Protein AF-A0A382MWQ5-F1 (afdb_monomer_lite)

Secondary structure (DSSP, 8-state):
-EE-S-HHHHHHHHHHHHSSPPEEEEEETTTTEEEEEEE-SSSEEEEEEE-TTS--SSSHHHHHTT-

Structure (mmCIF, N/CA/C/O backbone):
data_AF-A0A382MWQ5-F1
#
_entry.id   AF-A0A382MWQ5-F1
#
loop_
_atom_site.group_PDB
_atom_site.id
_atom_site.type_symbol
_atom_site.label_atom_id
_atom_site.label_alt_id
_atom_site.label_comp_id
_atom_site.label_asym_id
_atom_site.label_entity_id
_atom_site.label_seq_id
_atom_site.pdbx_PDB_ins_code
_atom_site.Cartn_x
_atom_site.Cartn_y
_atom_site.Cartn_z
_atom_site.occupancy
_atom_site.B_iso_or_equiv
_atom_site.auth_seq_id
_atom_site.auth_comp_id
_atom_site.auth_asym_id
_atom_site.auth_atom_id
_atom_site.pdbx_PDB_model_num
ATOM 1 N N . MET A 1 1 ? -8.682 -3.316 -0.400 1.00 92.38 1 MET A N 1
ATOM 2 C CA . MET A 1 1 ? -7.406 -2.889 -1.000 1.00 92.38 1 MET A CA 1
ATOM 3 C C . MET A 1 1 ? -7.590 -1.492 -1.573 1.00 92.38 1 MET A C 1
ATOM 5 O O . MET A 1 1 ? -8.598 -1.260 -2.232 1.00 92.38 1 MET A O 1
ATOM 9 N N . TYR A 1 2 ? -6.657 -0.589 -1.287 1.00 96.25 2 TYR A N 1
ATOM 10 C CA . TYR A 1 2 ? -6.570 0.777 -1.801 1.00 96.25 2 TYR A CA 1
ATOM 11 C C . TYR A 1 2 ? -5.194 0.947 -2.451 1.00 96.25 2 TYR A C 1
ATOM 13 O O . TYR A 1 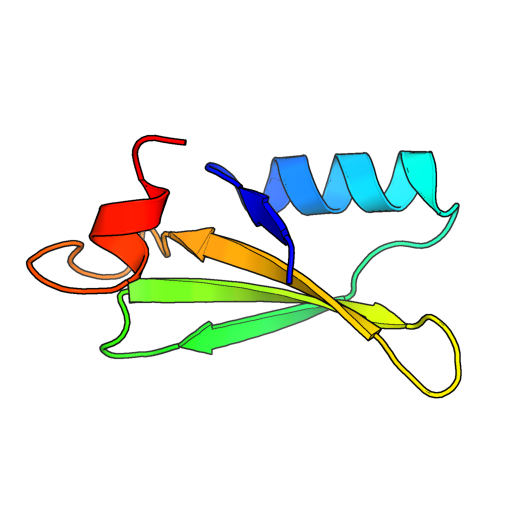2 ? -4.176 0.810 -1.772 1.00 96.25 2 TYR A O 1
ATOM 21 N N . ALA A 1 3 ? -5.168 1.144 -3.769 1.00 97.00 3 ALA A N 1
ATOM 22 C CA . ALA A 1 3 ? -3.930 1.290 -4.525 1.00 97.00 3 ALA A CA 1
ATOM 23 C C . ALA A 1 3 ? -3.524 2.765 -4.586 1.00 97.00 3 ALA A C 1
ATOM 25 O O . ALA A 1 3 ? -4.363 3.624 -4.854 1.00 97.00 3 ALA A O 1
ATOM 26 N N . VAL A 1 4 ? -2.247 3.036 -4.338 1.00 96.44 4 VAL A N 1
ATOM 27 C CA . VAL A 1 4 ? -1.661 4.380 -4.298 1.00 96.44 4 VAL A CA 1
ATOM 28 C C . VAL A 1 4 ? -0.321 4.390 -5.030 1.00 96.44 4 VAL A C 1
ATOM 30 O O . VAL A 1 4 ? 0.354 3.364 -5.112 1.00 96.44 4 VAL A O 1
ATOM 33 N N . ALA A 1 5 ? 0.088 5.551 -5.537 1.00 94.44 5 ALA A N 1
ATOM 34 C CA . ALA A 1 5 ? 1.395 5.708 -6.176 1.00 94.44 5 ALA A CA 1
ATOM 35 C C . ALA A 1 5 ? 2.559 5.622 -5.166 1.00 94.44 5 ALA A C 1
ATOM 37 O O . ALA A 1 5 ? 3.619 5.085 -5.484 1.00 94.44 5 ALA A O 1
ATOM 38 N N . SER A 1 6 ? 2.351 6.106 -3.935 1.00 95.44 6 SER A N 1
ATOM 39 C CA . SER A 1 6 ? 3.338 6.093 -2.851 1.00 95.44 6 SER A CA 1
ATOM 40 C C . SER A 1 6 ? 2.771 5.404 -1.614 1.00 95.44 6 SER A C 1
ATOM 42 O O . SER A 1 6 ? 1.739 5.817 -1.083 1.00 95.44 6 SER A O 1
ATOM 44 N N . LEU A 1 7 ? 3.453 4.353 -1.138 1.00 97.94 7 LEU A N 1
ATOM 45 C CA . LEU A 1 7 ? 3.046 3.661 0.089 1.00 97.94 7 LEU A CA 1
ATOM 46 C C . LEU A 1 7 ? 3.106 4.607 1.292 1.00 97.94 7 LEU A C 1
ATOM 48 O O . LEU A 1 7 ? 2.198 4.586 2.114 1.00 97.94 7 LEU A O 1
ATOM 52 N N . ASP A 1 8 ? 4.137 5.450 1.355 1.00 97.56 8 ASP A N 1
ATOM 53 C CA . ASP A 1 8 ? 4.367 6.355 2.480 1.00 97.56 8 ASP A CA 1
ATOM 54 C C . ASP A 1 8 ? 3.244 7.405 2.564 1.00 97.56 8 ASP A C 1
ATOM 56 O O . ASP A 1 8 ? 2.610 7.543 3.608 1.00 97.56 8 ASP A O 1
ATOM 60 N N . GLU A 1 9 ? 2.887 8.038 1.439 1.00 97.25 9 GLU A N 1
ATOM 61 C CA . GLU A 1 9 ? 1.760 8.990 1.381 1.00 97.25 9 GLU A CA 1
ATOM 62 C C . GLU A 1 9 ? 0.416 8.305 1.677 1.00 97.25 9 GLU A C 1
ATOM 64 O O . GLU A 1 9 ? -0.448 8.864 2.352 1.00 97.25 9 GLU A O 1
ATOM 69 N N . GLY A 1 10 ? 0.229 7.066 1.208 1.00 97.62 10 GLY A N 1
ATOM 70 C CA . GLY A 1 10 ? -0.964 6.281 1.520 1.00 97.62 10 GLY A CA 1
ATOM 71 C C . GLY A 1 10 ? -1.084 5.958 3.012 1.00 97.62 10 GLY A C 1
ATOM 72 O O . GLY A 1 10 ? -2.182 6.015 3.569 1.00 97.62 10 GLY A O 1
ATOM 73 N N . MET A 1 11 ? 0.032 5.639 3.670 1.00 98.38 11 MET A N 1
ATOM 74 C CA . MET A 1 11 ? 0.085 5.390 5.112 1.00 98.38 11 MET A CA 1
ATOM 75 C C . MET A 1 11 ? -0.187 6.662 5.922 1.00 98.38 11 MET A C 1
ATOM 77 O O . MET A 1 11 ? -0.923 6.587 6.906 1.00 98.38 11 MET A O 1
ATOM 81 N N . GLU A 1 12 ? 0.347 7.812 5.501 1.00 98.31 12 GLU A N 1
ATOM 82 C CA . GLU A 1 12 ? 0.055 9.121 6.102 1.00 98.31 12 GLU A CA 1
ATOM 83 C C . GLU A 1 12 ? -1.433 9.464 5.987 1.00 98.31 12 GLU A C 1
ATOM 85 O O . GLU A 1 12 ? -2.093 9.714 6.996 1.00 98.31 12 GLU A O 1
ATOM 90 N N . TRP A 1 13 ? -2.002 9.356 4.782 1.00 97.69 13 TRP A N 1
ATOM 91 C CA . TRP A 1 13 ? -3.434 9.562 4.561 1.00 97.69 13 TRP A CA 1
ATOM 92 C C . TRP A 1 13 ? -4.294 8.655 5.449 1.00 97.69 13 TRP A C 1
ATOM 94 O O . TRP A 1 13 ? -5.302 9.094 6.011 1.00 97.69 13 TRP A O 1
ATOM 104 N N . ALA A 1 14 ? -3.916 7.383 5.583 1.00 97.94 14 ALA A N 1
ATOM 105 C CA . ALA 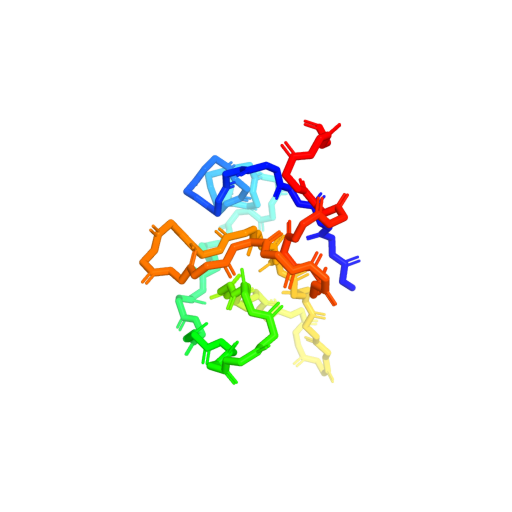A 1 14 ? -4.660 6.441 6.404 1.00 97.94 14 ALA A CA 1
ATOM 106 C C . ALA A 1 14 ? -4.561 6.787 7.896 1.00 97.94 14 ALA A C 1
ATOM 108 O O . ALA A 1 14 ? -5.568 6.717 8.602 1.00 97.94 14 ALA A O 1
ATOM 109 N N . ALA A 1 15 ? -3.386 7.208 8.370 1.00 98.00 15 ALA A N 1
ATOM 110 C 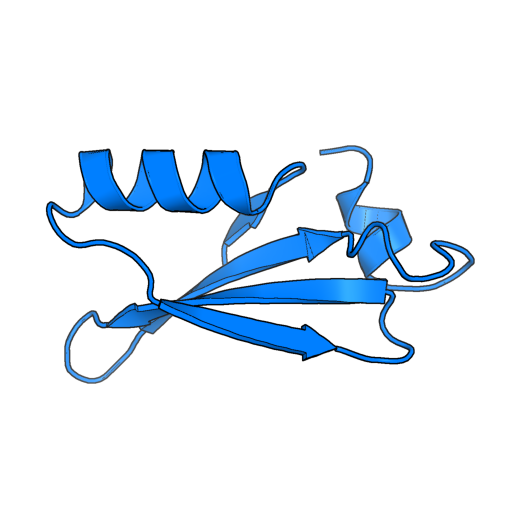CA . ALA A 1 15 ? -3.213 7.668 9.742 1.00 98.00 15 ALA A CA 1
ATOM 111 C C . ALA A 1 15 ? -4.109 8.878 10.048 1.00 98.00 15 ALA A C 1
ATOM 113 O O . ALA A 1 15 ? -4.822 8.862 11.052 1.00 98.00 15 ALA A O 1
ATOM 114 N N . ASP A 1 16 ? -4.148 9.866 9.152 1.00 98.25 16 ASP A N 1
ATOM 115 C CA . ASP A 1 16 ? -4.988 11.060 9.293 1.00 98.25 16 ASP A CA 1
ATOM 116 C C . ASP A 1 16 ? -6.489 10.736 9.213 1.00 98.25 16 ASP A C 1
ATOM 118 O O . ASP A 1 16 ? -7.301 11.308 9.942 1.00 98.25 16 ASP A O 1
ATOM 122 N N . THR A 1 17 ? -6.872 9.793 8.349 1.00 97.94 17 THR A N 1
ATOM 123 C CA . THR A 1 17 ? -8.279 9.442 8.096 1.00 97.94 17 THR A CA 1
ATOM 124 C C . THR A 1 17 ? -8.869 8.551 9.188 1.00 97.94 17 THR A C 1
ATOM 126 O O . THR A 1 17 ? -10.015 8.741 9.598 1.00 97.94 17 THR A O 1
ATOM 129 N N . PHE A 1 18 ? -8.110 7.556 9.651 1.00 96.69 18 PHE A N 1
ATOM 130 C CA . PHE A 1 18 ? -8.593 6.532 10.582 1.00 96.69 18 PHE A CA 1
ATOM 131 C C . PHE A 1 18 ? -8.101 6.744 12.020 1.00 96.69 18 PHE A C 1
ATOM 133 O O . PHE A 1 18 ? -8.540 6.035 12.925 1.00 96.69 18 PHE A O 1
ATOM 140 N N . GLY A 1 19 ? -7.200 7.705 12.250 1.00 97.19 19 GLY A N 1
ATOM 141 C CA . GLY A 1 19 ? -6.636 8.009 13.568 1.00 97.19 19 GLY A CA 1
ATOM 142 C C . GLY A 1 19 ? -5.678 6.939 14.100 1.00 97.19 19 GLY A C 1
ATOM 143 O O . GLY A 1 19 ? -5.340 6.948 15.284 1.00 97.19 19 GLY A O 1
ATOM 144 N N . THR A 1 20 ? -5.257 5.991 13.259 1.00 94.62 20 THR A N 1
ATOM 145 C CA . THR A 1 20 ? -4.309 4.931 13.615 1.00 94.62 20 THR A CA 1
ATOM 146 C C . THR A 1 20 ? -3.382 4.645 12.434 1.00 94.62 20 THR A C 1
ATOM 148 O O . THR A 1 20 ? -3.855 4.618 11.297 1.00 94.62 20 THR A O 1
ATOM 151 N N . PRO A 1 21 ? -2.070 4.454 12.653 1.00 95.12 21 PRO A N 1
ATOM 152 C CA . PRO A 1 21 ? -1.152 4.182 11.558 1.00 95.12 21 PRO A CA 1
ATOM 153 C C . PRO A 1 21 ? -1.369 2.773 10.998 1.00 95.12 21 PRO A C 1
ATOM 155 O O . PRO A 1 21 ? -1.572 1.810 11.742 1.00 95.12 21 PRO A O 1
ATOM 158 N N . ALA A 1 22 ? -1.258 2.640 9.677 1.00 98.38 22 ALA A N 1
ATOM 159 C CA . ALA A 1 22 ? -1.063 1.335 9.062 1.00 98.38 22 ALA A CA 1
ATOM 160 C C . ALA A 1 22 ? 0.314 0.778 9.468 1.00 98.38 22 ALA A C 1
ATOM 162 O O . ALA A 1 22 ? 1.284 1.523 9.606 1.00 98.38 22 ALA A O 1
ATOM 163 N N . ALA A 1 23 ? 0.412 -0.535 9.649 1.00 98.44 23 ALA A N 1
ATOM 164 C CA . ALA A 1 23 ? 1.680 -1.214 9.874 1.00 98.44 23 ALA A CA 1
ATOM 165 C C . ALA A 1 23 ? 2.264 -1.665 8.534 1.00 98.44 23 ALA A C 1
ATOM 167 O O . ALA A 1 23 ? 1.534 -2.192 7.695 1.00 98.44 23 ALA A O 1
ATOM 168 N N . TYR A 1 24 ? 3.573 -1.497 8.343 1.00 98.62 24 TYR A N 1
ATOM 169 C CA . TYR A 1 24 ? 4.251 -2.055 7.176 1.00 98.62 24 TYR A CA 1
ATOM 170 C C . TYR A 1 24 ? 3.997 -3.566 7.087 1.00 98.62 24 TYR A C 1
ATOM 172 O O . TYR A 1 24 ? 4.178 -4.277 8.077 1.00 98.62 24 TYR A O 1
ATOM 180 N N . GLY A 1 25 ? 3.535 -4.031 5.926 1.00 98.44 25 GLY A N 1
ATOM 181 C CA . GLY A 1 25 ? 3.236 -5.440 5.689 1.00 98.44 25 GLY A CA 1
ATOM 182 C C . GLY A 1 25 ? 4.442 -6.155 5.096 1.00 98.44 25 GLY A C 1
ATOM 183 O O . GLY A 1 25 ? 4.994 -7.060 5.721 1.00 98.44 25 GLY A O 1
ATOM 184 N N . GLY A 1 26 ? 4.868 -5.720 3.912 1.00 98.38 26 GLY A N 1
ATOM 185 C CA . GLY A 1 26 ? 6.043 -6.256 3.236 1.00 98.38 26 GLY A CA 1
ATOM 186 C C . GLY A 1 26 ? 5.989 -6.123 1.720 1.00 98.38 26 GLY A C 1
ATOM 187 O O . GLY A 1 26 ? 5.082 -5.521 1.140 1.00 98.38 26 GLY A O 1
ATOM 188 N N . GLU A 1 27 ? 6.985 -6.715 1.076 1.00 98.44 27 GLU A N 1
ATOM 189 C CA . GLU A 1 27 ? 7.136 -6.757 -0.368 1.00 98.44 27 GLU A CA 1
ATOM 190 C C . GLU A 1 27 ? 6.454 -7.997 -0.962 1.00 98.44 27 GLU A C 1
ATOM 192 O O . GLU A 1 27 ? 6.635 -9.132 -0.516 1.00 98.44 27 GLU A O 1
ATOM 197 N N . HIS A 1 28 ? 5.723 -7.801 -2.054 1.00 97.94 28 HIS A N 1
ATOM 198 C CA . HIS A 1 28 ? 5.232 -8.877 -2.906 1.00 97.94 28 HIS A CA 1
ATOM 199 C C . HIS A 1 28 ? 6.242 -9.126 -4.032 1.00 97.94 28 HIS A C 1
ATOM 201 O O . HIS A 1 28 ? 6.106 -8.607 -5.145 1.00 97.94 28 HIS A O 1
ATOM 207 N N . VAL A 1 29 ? 7.289 -9.896 -3.730 1.00 97.44 29 VAL A N 1
ATOM 208 C CA . VAL A 1 29 ? 8.383 -10.182 -4.673 1.00 97.44 29 VAL A CA 1
ATOM 209 C C . VAL A 1 29 ? 7.856 -10.852 -5.947 1.00 97.44 29 VAL A C 1
ATOM 211 O O . VAL A 1 29 ? 7.126 -11.840 -5.895 1.00 97.44 29 VAL A O 1
ATOM 214 N N . GLY A 1 30 ? 8.232 -10.306 -7.104 1.00 95.69 30 GLY A N 1
ATOM 215 C CA . GLY A 1 30 ? 7.800 -10.766 -8.428 1.00 95.69 30 GLY A CA 1
ATOM 216 C C . GLY A 1 30 ? 6.489 -10.137 -8.906 1.00 95.69 30 GLY A C 1
ATOM 217 O O . GLY A 1 30 ? 6.264 -10.056 -10.112 1.00 95.69 30 GLY A O 1
ATOM 218 N N . LEU A 1 31 ? 5.657 -9.624 -7.992 1.00 96.31 31 LEU A N 1
ATOM 219 C CA . LEU A 1 31 ? 4.460 -8.846 -8.334 1.00 96.31 31 LEU A CA 1
ATOM 220 C C . LEU A 1 31 ? 4.744 -7.340 -8.448 1.00 96.31 31 LEU A C 1
ATOM 222 O O . LEU A 1 31 ? 3.918 -6.615 -9.003 1.00 96.31 31 LEU A O 1
ATOM 226 N N . GLY A 1 32 ? 5.906 -6.877 -7.977 1.00 97.62 32 GLY A N 1
ATOM 227 C CA . GLY A 1 32 ? 6.359 -5.494 -8.143 1.00 97.62 32 GLY A CA 1
ATOM 228 C C . GLY A 1 32 ? 5.724 -4.496 -7.177 1.00 97.62 32 GLY A C 1
ATOM 229 O O . GLY A 1 32 ? 5.840 -3.296 -7.395 1.00 97.62 32 GLY A O 1
ATOM 230 N N . THR A 1 33 ? 5.052 -4.963 -6.124 1.00 98.19 33 THR A N 1
ATOM 231 C CA . THR A 1 33 ? 4.334 -4.116 -5.157 1.00 98.19 33 THR A CA 1
ATOM 232 C C . THR A 1 33 ? 4.814 -4.345 -3.733 1.00 98.19 33 THR A C 1
ATOM 234 O O . THR A 1 33 ? 5.318 -5.421 -3.422 1.00 98.19 33 THR A O 1
ATOM 237 N N . ARG A 1 34 ? 4.559 -3.382 -2.853 1.00 98.50 34 ARG A N 1
ATOM 238 C CA . ARG A 1 34 ? 4.693 -3.488 -1.395 1.00 98.50 34 ARG A CA 1
ATOM 239 C C . ARG A 1 34 ? 3.430 -2.956 -0.725 1.00 98.50 34 ARG A C 1
ATOM 241 O O . ARG A 1 34 ? 2.709 -2.160 -1.334 1.00 98.50 34 ARG A O 1
ATOM 248 N N . ASN A 1 35 ? 3.142 -3.395 0.495 1.00 98.75 35 ASN A N 1
ATOM 249 C CA . ASN A 1 35 ? 1.919 -3.006 1.189 1.00 98.75 35 ASN A CA 1
ATOM 250 C C . ASN A 1 35 ? 2.121 -2.593 2.653 1.00 98.75 35 ASN A C 1
ATOM 252 O O . ASN A 1 35 ? 3.158 -2.817 3.281 1.00 98.75 35 ASN A O 1
ATOM 256 N N . ALA A 1 36 ? 1.066 -1.990 3.187 1.00 98.81 36 ALA A N 1
ATOM 257 C CA . ALA A 1 36 ? 0.848 -1.741 4.599 1.00 98.81 36 ALA A CA 1
ATOM 258 C C . ALA A 1 36 ? -0.592 -2.126 4.957 1.00 98.81 36 ALA A C 1
ATOM 260 O O . ALA A 1 36 ? -1.507 -2.032 4.133 1.00 98.81 36 ALA A O 1
ATOM 261 N N . LEU A 1 37 ? -0.795 -2.571 6.193 1.00 98.75 37 LEU A N 1
ATOM 262 C CA . LEU A 1 37 ? -2.066 -3.087 6.682 1.00 98.75 37 LEU A CA 1
ATOM 263 C C . LEU A 1 37 ? -2.556 -2.244 7.856 1.00 98.75 37 LEU A C 1
ATOM 265 O O . LEU A 1 37 ? -1.846 -2.052 8.842 1.00 98.75 37 LEU A O 1
ATOM 269 N N . LEU A 1 38 ? -3.798 -1.781 7.772 1.00 98.50 38 LEU A N 1
ATOM 270 C CA . LEU A 1 38 ? -4.488 -1.088 8.853 1.00 98.50 38 LEU A CA 1
ATOM 271 C C . LEU A 1 38 ? -5.621 -1.969 9.378 1.00 98.50 38 LEU A C 1
ATOM 273 O O . LEU A 1 38 ? -6.502 -2.379 8.622 1.00 98.50 38 LEU A O 1
ATOM 277 N N . SER A 1 39 ? -5.596 -2.276 10.676 1.00 97.56 39 SER A N 1
ATOM 278 C CA . SER A 1 39 ? -6.650 -3.072 11.309 1.00 97.56 39 SER A CA 1
ATOM 279 C C . SER A 1 39 ? -7.947 -2.273 11.410 1.00 97.56 39 SER A C 1
ATOM 281 O O . SER A 1 39 ? -7.956 -1.143 11.888 1.00 97.56 39 SER A O 1
ATOM 283 N N . LEU A 1 40 ? -9.053 -2.899 11.013 1.00 95.94 40 LEU A N 1
ATOM 284 C CA . LEU A 1 40 ? -10.421 -2.418 11.218 1.00 95.94 40 LEU A CA 1
ATOM 285 C C . LEU A 1 40 ? -11.192 -3.364 12.161 1.00 95.94 40 LEU A C 1
ATOM 287 O O . LEU A 1 40 ? -12.420 -3.439 12.122 1.00 95.94 40 LEU A O 1
ATOM 291 N N . GLY A 1 41 ? -10.475 -4.138 12.985 1.00 95.38 41 GLY A N 1
ATOM 292 C CA . GLY A 1 41 ? -11.040 -5.171 13.854 1.00 95.38 41 GLY A CA 1
ATOM 293 C C . GLY A 1 41 ? -11.024 -6.548 13.192 1.00 95.38 41 GLY A C 1
ATOM 294 O O . GLY A 1 41 ? -9.980 -7.187 13.120 1.00 95.38 41 GLY A O 1
ATOM 295 N N . SER A 1 42 ? -12.178 -7.035 12.724 1.00 97.62 42 SER A N 1
ATOM 296 C CA . SER A 1 42 ? -12.300 -8.363 12.089 1.00 97.62 42 SER A CA 1
ATOM 297 C C . SER A 1 42 ? -11.816 -8.410 10.635 1.00 97.62 42 SER A C 1
ATOM 299 O O . SER A 1 42 ? -11.784 -9.475 10.021 1.00 97.62 42 SER A O 1
ATOM 301 N N . THR A 1 43 ? -11.462 -7.257 10.074 1.00 97.81 43 THR A N 1
ATOM 302 C CA . THR A 1 43 ? -10.943 -7.094 8.718 1.00 97.81 43 THR A CA 1
ATOM 303 C C . THR A 1 43 ? -9.853 -6.025 8.712 1.00 97.81 43 THR A C 1
ATOM 305 O O . THR A 1 43 ? -9.545 -5.437 9.751 1.00 97.81 43 THR A O 1
ATOM 308 N N . TYR A 1 44 ? -9.259 -5.772 7.553 1.00 98.06 44 TYR A N 1
ATOM 309 C CA . TYR A 1 44 ? -8.195 -4.795 7.389 1.00 98.06 44 TYR A CA 1
ATOM 310 C C . TYR A 1 44 ? -8.358 -4.003 6.093 1.00 98.06 44 TYR A C 1
ATOM 312 O O . TYR A 1 44 ? -8.922 -4.482 5.106 1.00 98.06 44 TYR A O 1
ATOM 320 N N . LEU A 1 45 ? -7.816 -2.789 6.096 1.00 98.25 45 LEU A N 1
ATOM 321 C CA . LEU A 1 45 ? -7.509 -2.057 4.881 1.00 98.25 45 LEU A CA 1
ATOM 322 C C . LEU A 1 45 ? -6.071 -2.383 4.475 1.00 98.25 45 LEU A C 1
ATOM 324 O O . LEU A 1 45 ? -5.133 -2.105 5.216 1.00 98.25 45 LEU A O 1
ATOM 328 N N . GLU A 1 46 ? -5.903 -2.965 3.294 1.00 98.62 46 GLU A N 1
ATOM 329 C CA . GLU A 1 46 ? -4.600 -3.046 2.634 1.00 98.62 46 GLU A CA 1
ATOM 330 C C . GLU A 1 46 ? -4.382 -1.801 1.785 1.00 98.62 46 GLU A C 1
ATOM 332 O O . GLU A 1 46 ? -5.187 -1.516 0.892 1.00 98.62 46 GLU A O 1
ATOM 337 N N . ILE A 1 47 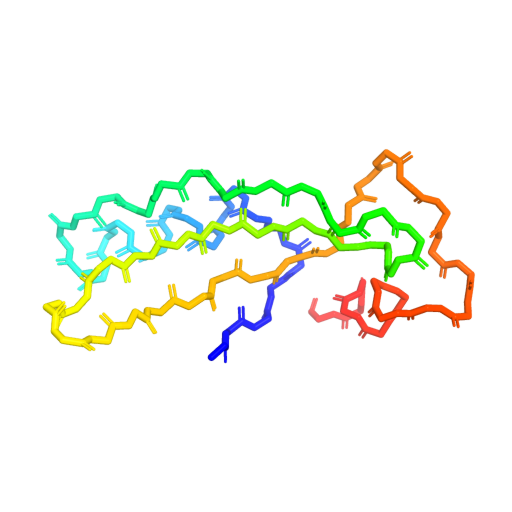? -3.285 -1.107 2.058 1.00 98.56 47 ILE A N 1
ATOM 338 C CA . ILE A 1 47 ? -2.746 -0.023 1.245 1.00 98.56 47 ILE A CA 1
ATOM 339 C C . ILE A 1 47 ? -1.605 -0.632 0.443 1.00 98.56 47 ILE A C 1
ATOM 341 O O . ILE A 1 47 ? -0.680 -1.194 1.028 1.00 98.56 47 ILE A O 1
ATOM 345 N N . ILE A 1 48 ? -1.682 -0.561 -0.879 1.00 98.44 48 ILE A N 1
ATOM 346 C CA . ILE A 1 48 ? -0.711 -1.194 -1.772 1.00 98.44 48 ILE A CA 1
ATOM 347 C C . ILE A 1 48 ? -0.145 -0.164 -2.741 1.00 98.44 48 ILE A C 1
ATOM 349 O O . ILE A 1 48 ? -0.877 0.677 -3.258 1.00 98.44 48 ILE A O 1
ATOM 353 N N . ALA A 1 49 ? 1.156 -0.241 -2.995 1.00 98.12 49 ALA A N 1
ATOM 354 C CA . ALA A 1 49 ? 1.848 0.636 -3.929 1.00 98.12 49 ALA A CA 1
ATOM 355 C C . ALA A 1 49 ? 2.884 -0.148 -4.745 1.00 98.12 49 ALA A C 1
ATOM 357 O O . ALA A 1 49 ? 3.290 -1.240 -4.324 1.00 98.12 49 ALA A O 1
ATOM 358 N N . PRO A 1 50 ? 3.359 0.391 -5.882 1.00 97.88 50 PRO A N 1
ATOM 359 C CA . PRO A 1 50 ? 4.564 -0.112 -6.530 1.00 97.88 50 PRO A CA 1
ATOM 360 C C . PRO A 1 50 ? 5.743 -0.165 -5.548 1.00 97.88 50 PRO A C 1
ATOM 362 O O . PRO A 1 50 ? 5.931 0.720 -4.708 1.00 97.88 50 PRO A O 1
ATOM 365 N N . ASP A 1 51 ? 6.545 -1.217 -5.651 1.00 97.62 51 ASP A N 1
ATOM 366 C CA . ASP A 1 51 ? 7.789 -1.358 -4.906 1.00 97.62 51 ASP A CA 1
ATOM 367 C C . ASP A 1 51 ? 8.961 -0.806 -5.735 1.00 97.62 51 ASP A C 1
ATOM 369 O O . ASP A 1 51 ? 9.334 -1.417 -6.741 1.00 97.62 51 ASP A O 1
ATOM 373 N N . PRO A 1 52 ? 9.585 0.315 -5.328 1.00 95.38 52 PRO A N 1
ATOM 374 C CA . PRO A 1 52 ? 10.689 0.913 -6.075 1.00 95.38 52 PRO A CA 1
ATOM 375 C C . PRO A 1 52 ? 11.935 0.016 -6.149 1.00 95.38 52 PRO A C 1
ATOM 377 O O . PRO A 1 52 ? 12.804 0.258 -6.984 1.00 95.38 52 PRO A O 1
ATOM 380 N N . ALA A 1 53 ? 12.042 -1.014 -5.302 1.00 96.56 53 ALA A N 1
ATOM 381 C CA . ALA A 1 53 ? 13.143 -1.973 -5.336 1.00 96.56 53 ALA A CA 1
ATOM 382 C C . ALA A 1 53 ? 12.959 -3.084 -6.389 1.00 96.56 53 ALA A C 1
ATOM 384 O O . ALA A 1 53 ? 13.873 -3.884 -6.600 1.00 96.56 53 ALA A O 1
ATOM 385 N N . GLN A 1 54 ? 11.802 -3.153 -7.055 1.00 96.25 54 GLN A N 1
ATOM 386 C CA . GLN A 1 54 ? 11.484 -4.189 -8.037 1.00 96.25 54 GLN A CA 1
ATOM 387 C C . GLN A 1 54 ? 11.319 -3.619 -9.449 1.00 96.25 54 GLN A C 1
ATOM 389 O O . GLN A 1 54 ? 10.897 -2.477 -9.640 1.00 96.25 54 GLN A O 1
ATOM 394 N N . SER A 1 55 ? 11.605 -4.453 -10.456 1.00 94.38 55 SER A N 1
ATOM 395 C CA . SER A 1 55 ? 11.219 -4.155 -11.840 1.00 94.38 55 SER A CA 1
ATOM 396 C C .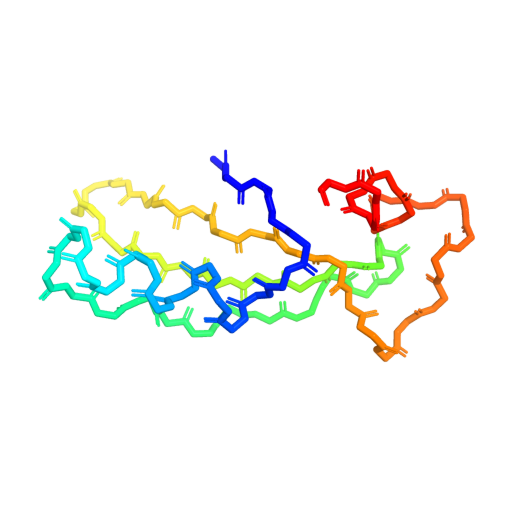 SER A 1 55 ? 9.704 -4.003 -11.926 1.00 94.38 55 SER A C 1
ATOM 398 O O . SER A 1 55 ? 8.973 -4.790 -11.330 1.00 94.38 55 SER A O 1
ATOM 400 N N . GLN A 1 56 ? 9.247 -3.022 -12.698 1.00 93.19 56 GLN A N 1
ATOM 401 C CA . GLN A 1 56 ? 7.833 -2.733 -12.939 1.00 93.19 56 GLN A CA 1
ATOM 402 C C . GLN A 1 56 ? 7.402 -3.208 -14.332 1.00 93.19 56 GLN A C 1
ATOM 404 O O . GLN A 1 56 ? 6.508 -2.646 -14.951 1.00 93.19 56 GLN A O 1
ATOM 409 N N . GLU A 1 57 ? 8.079 -4.209 -14.890 1.00 93.25 57 GLU A N 1
ATOM 410 C CA . GLU A 1 57 ? 7.784 -4.703 -16.232 1.00 93.25 57 GLU A CA 1
ATOM 411 C C . GLU A 1 57 ? 6.781 -5.860 -16.179 1.00 93.25 57 GLU A C 1
ATOM 413 O O . GLU A 1 57 ? 7.057 -6.922 -15.622 1.00 93.25 57 GLU A O 1
ATOM 418 N N . GLY A 1 58 ? 5.599 -5.650 -16.766 1.00 92.50 58 GLY A N 1
ATOM 419 C CA . GLY A 1 58 ? 4.601 -6.707 -16.957 1.00 92.50 58 GLY A CA 1
ATOM 420 C C . GLY A 1 58 ? 3.959 -7.253 -15.676 1.00 92.50 58 GLY A C 1
ATOM 421 O O . GLY A 1 58 ? 3.390 -8.342 -15.713 1.00 92.50 58 GLY A O 1
ATOM 422 N N . ASN A 1 59 ? 4.033 -6.528 -14.556 1.00 94.00 59 ASN A N 1
ATOM 423 C CA . ASN A 1 59 ? 3.489 -6.959 -13.265 1.00 94.00 59 ASN A CA 1
ATOM 424 C C . ASN A 1 59 ? 2.447 -5.982 -12.690 1.00 94.00 59 ASN A C 1
ATOM 426 O O . ASN A 1 59 ? 2.075 -4.996 -13.327 1.00 94.00 59 ASN A O 1
ATOM 430 N N . ALA A 1 60 ? 1.928 -6.292 -11.499 1.00 90.69 60 ALA A N 1
ATOM 431 C CA . ALA A 1 60 ? 0.906 -5.480 -10.842 1.00 90.69 60 ALA A CA 1
ATOM 432 C C . ALA A 1 60 ? 1.428 -4.084 -10.476 1.00 90.69 60 ALA A C 1
ATOM 434 O O . ALA A 1 60 ? 0.716 -3.098 -10.658 1.00 90.69 60 ALA A O 1
ATOM 435 N N . GLY A 1 61 ? 2.682 -3.983 -10.030 1.00 92.06 61 GLY A N 1
ATOM 436 C CA . GLY A 1 61 ? 3.291 -2.692 -9.722 1.00 92.06 61 GLY A CA 1
ATOM 437 C C . GLY A 1 61 ? 3.331 -1.747 -10.932 1.00 92.06 61 GLY A C 1
ATOM 438 O O . GLY A 1 61 ? 3.021 -0.566 -10.789 1.00 92.06 61 GLY A O 1
ATOM 439 N N . ALA A 1 62 ? 3.536 -2.276 -12.144 1.00 91.19 62 ALA A N 1
ATOM 440 C CA . ALA A 1 62 ? 3.433 -1.521 -13.399 1.00 91.19 62 ALA A CA 1
ATOM 441 C C . ALA A 1 62 ? 2.076 -0.821 -13.583 1.00 91.19 62 ALA A C 1
ATOM 443 O O . ALA A 1 62 ? 1.996 0.292 -14.102 1.00 91.19 62 ALA A O 1
ATOM 444 N N . GLN A 1 63 ? 0.995 -1.496 -13.182 1.00 89.00 63 GLN A N 1
ATOM 445 C CA . GLN A 1 63 ? -0.369 -0.989 -13.323 1.00 89.00 63 GLN A CA 1
ATOM 446 C C . GLN A 1 63 ? -0.651 0.126 -12.314 1.00 89.00 63 GLN A C 1
ATOM 448 O O . GLN A 1 63 ? -1.383 1.061 -12.627 1.00 89.00 63 GLN A O 1
ATOM 453 N N . PHE A 1 64 ? -0.054 0.040 -11.123 1.00 87.75 64 PHE A N 1
ATOM 454 C CA . PHE A 1 64 ? -0.238 1.017 -10.049 1.00 87.75 64 PHE A CA 1
ATOM 455 C C . PHE A 1 64 ? 0.718 2.212 -10.141 1.00 87.75 64 PHE A C 1
ATOM 457 O O . PHE A 1 64 ? 0.448 3.248 -9.547 1.00 87.75 64 PHE A O 1
ATOM 464 N N . ALA A 1 65 ? 1.803 2.108 -10.914 1.00 80.56 65 ALA A N 1
ATOM 465 C CA . ALA A 1 65 ? 2.785 3.181 -11.088 1.00 80.56 65 ALA A CA 1
ATOM 466 C C . ALA A 1 65 ? 2.243 4.441 -11.787 1.00 80.56 65 ALA A C 1
ATOM 468 O O . ALA A 1 65 ? 2.906 5.473 -11.760 1.00 80.56 65 ALA A O 1
ATOM 469 N N . ASN A 1 66 ? 1.060 4.364 -12.405 1.00 79.25 66 ASN A N 1
ATOM 470 C CA . ASN A 1 66 ? 0.423 5.476 -13.118 1.00 79.25 66 ASN A CA 1
ATOM 471 C C . ASN A 1 66 ? -0.822 6.033 -12.399 1.00 79.25 66 ASN A C 1
ATOM 473 O O . ASN A 1 66 ? -1.647 6.680 -13.048 1.00 79.25 66 ASN A O 1
ATOM 477 N N . LEU A 1 67 ? -1.001 5.709 -11.114 1.00 81.06 67 LEU A N 1
ATOM 478 C CA . LEU A 1 67 ? -2.093 6.230 -10.283 1.00 81.06 67 LEU A CA 1
ATOM 479 C C . LEU A 1 67 ? -1.866 7.683 -9.857 1.00 81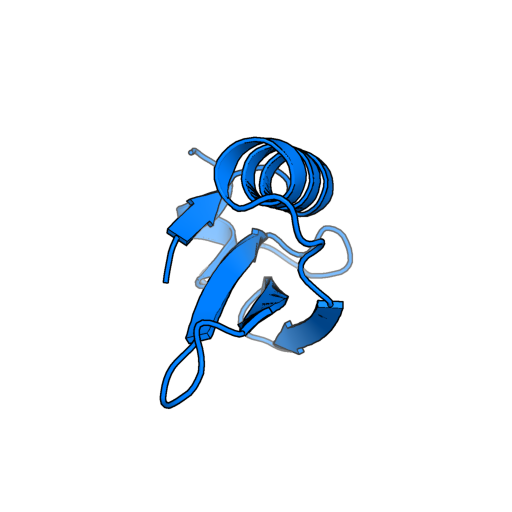.06 67 LEU A C 1
ATOM 481 O O . LEU A 1 67 ? -0.691 8.093 -9.736 1.00 81.06 67 LEU A O 1
#

Organism: NCBI:txid408172

pLDDT: mean 95.77, std 4.15, range [79.25, 98.81]

Radius of gyration: 11.71 Å; chains: 1; bounding box: 25×22×31 Å

InterPro domains:
  IPR025870 Glyoxalase-like domain [PF13468] (2-59)
  IPR029068 Glyoxalase/Bleomycin resistance protein/Dihydroxybiphenyl dioxygenase [G3DSA:3.10.180.10] (1-66)

Foldseek 3Di:
DAFAADQVVVQVVCCVVVVHGFAFDADPPPQQKGWTWADPDVDIDIYMAGDPVDDLPPHNNVVRNVD

Sequence (67 aa):
MYAVASLDEGMEWAADTFGTPAAYGGEHVGLGTRNALLSLGSTYLEIIAPDPAQSQEGNAGAQFANL